Protein AF-A0AAU7V5N6-F1 (afdb_monomer_lite)

Foldseek 3Di:
DEDQDDPDDPPDGDDLQFFAKKWAADPVDTDIYGNPPPQPVVNQLVVQLSVQCNVVSHIDTDHNVDPDPDPSSVVSNVRSCCVVPPPVCVVVQPDFQPFDFDDDPPPPDDPGDTQQFPDGDPVLQVLLLCCVVVNDPLVRSCRNRVNDDSVVSVVSCVVVVRD

Structure (mmCIF, N/CA/C/O backbone):
data_AF-A0AAU7V5N6-F1
#
_entry.id   AF-A0AAU7V5N6-F1
#
loop_
_atom_site.group_PDB
_atom_site.id
_atom_site.type_symbol
_atom_site.label_atom_id
_atom_site.label_alt_id
_atom_site.label_comp_id
_atom_site.label_asym_id
_atom_site.label_entity_id
_atom_site.label_seq_id
_atom_site.pdbx_PDB_ins_code
_atom_site.Cartn_x
_atom_site.Cartn_y
_atom_site.Cartn_z
_atom_site.occupancy
_atom_site.B_iso_or_equiv
_atom_site.auth_seq_id
_atom_site.auth_comp_id
_atom_site.auth_asym_id
_atom_site.auth_atom_id
_atom_site.pdbx_PDB_model_num
ATOM 1 N N . MET A 1 1 ? 3.295 -9.750 3.164 1.00 56.62 1 MET A N 1
ATOM 2 C CA . MET A 1 1 ? 4.489 -9.865 4.034 1.00 56.62 1 MET A CA 1
ATOM 3 C C . MET A 1 1 ? 5.433 -8.736 3.651 1.00 56.62 1 MET A C 1
ATOM 5 O O . MET A 1 1 ? 5.672 -8.561 2.465 1.00 56.62 1 MET A O 1
ATOM 9 N N . VAL A 1 2 ? 5.910 -7.934 4.604 1.00 60.22 2 VAL A N 1
ATOM 10 C CA . VAL A 1 2 ? 6.840 -6.823 4.327 1.00 60.22 2 VAL A CA 1
ATOM 11 C C . VAL A 1 2 ? 8.211 -7.222 4.867 1.00 60.22 2 VAL A C 1
ATOM 13 O O . VAL A 1 2 ? 8.311 -7.634 6.020 1.00 60.22 2 VAL A O 1
ATOM 16 N N . SER A 1 3 ? 9.251 -7.188 4.034 1.00 64.62 3 SER A N 1
ATOM 17 C CA . SER A 1 3 ? 10.600 -7.603 4.431 1.00 64.62 3 SER A CA 1
ATOM 18 C C . SER A 1 3 ? 11.652 -6.932 3.552 1.00 64.62 3 SER A C 1
ATOM 20 O O . SER A 1 3 ? 11.399 -6.561 2.410 1.00 64.62 3 SER A O 1
ATOM 22 N N . ASP A 1 4 ? 12.856 -6.777 4.086 1.00 59.94 4 ASP A N 1
ATOM 23 C CA . ASP A 1 4 ? 14.020 -6.240 3.389 1.00 59.94 4 ASP A CA 1
ATOM 24 C C . ASP A 1 4 ? 14.992 -7.331 2.898 1.00 59.94 4 ASP A C 1
ATOM 26 O O . ASP A 1 4 ? 16.065 -7.003 2.377 1.00 59.94 4 ASP A O 1
ATOM 30 N N . ILE A 1 5 ? 14.630 -8.609 3.076 1.00 57.31 5 ILE A N 1
ATOM 31 C CA . ILE A 1 5 ? 15.463 -9.787 2.803 1.00 57.31 5 ILE A CA 1
ATOM 32 C C . ILE A 1 5 ? 14.734 -10.720 1.827 1.00 57.31 5 ILE A C 1
ATOM 34 O O . ILE A 1 5 ? 13.560 -11.035 2.009 1.00 57.31 5 ILE A O 1
ATOM 38 N N . TYR A 1 6 ? 15.449 -11.209 0.810 1.00 51.19 6 TYR A N 1
ATOM 39 C CA . TYR A 1 6 ? 14.966 -12.238 -0.115 1.00 51.19 6 TYR A CA 1
ATOM 40 C C . TYR A 1 6 ? 15.828 -13.509 -0.001 1.00 51.19 6 TYR A C 1
ATOM 42 O O . TYR A 1 6 ? 17.046 -13.460 -0.180 1.00 51.19 6 TYR A O 1
ATOM 50 N N . GLY A 1 7 ? 15.209 -14.659 0.286 1.00 58.75 7 GLY A N 1
ATOM 51 C CA . GLY A 1 7 ? 15.893 -15.959 0.373 1.00 58.75 7 GLY A CA 1
ATOM 52 C C . GLY A 1 7 ? 16.759 -16.165 1.630 1.00 58.75 7 GLY A C 1
ATOM 53 O O . GLY A 1 7 ? 16.550 -15.536 2.663 1.00 58.75 7 GLY A O 1
ATOM 54 N N . SER A 1 8 ? 17.737 -17.078 1.559 1.00 48.69 8 SER A N 1
ATOM 55 C CA . SER A 1 8 ? 18.582 -17.507 2.694 1.00 48.69 8 SER A CA 1
ATOM 56 C C . SER A 1 8 ? 19.810 -16.623 2.963 1.00 48.69 8 SER A C 1
ATOM 58 O O . SER A 1 8 ? 20.633 -16.957 3.816 1.00 48.69 8 SER A O 1
ATOM 60 N N . ASN A 1 9 ? 19.972 -15.510 2.240 1.00 51.38 9 ASN A N 1
ATOM 61 C CA . ASN A 1 9 ? 21.184 -14.694 2.291 1.00 51.38 9 ASN A CA 1
ATOM 62 C C . ASN A 1 9 ? 20.892 -13.299 2.865 1.00 51.38 9 ASN A C 1
ATOM 64 O O . ASN A 1 9 ? 20.747 -12.314 2.145 1.00 51.38 9 ASN A O 1
ATOM 68 N N . SER A 1 10 ? 20.840 -13.223 4.195 1.00 53.50 10 SER A N 1
ATOM 69 C CA . SER A 1 10 ? 20.492 -12.038 5.000 1.00 53.50 10 SER A CA 1
ATOM 70 C C . SER A 1 10 ? 21.456 -10.845 4.890 1.00 53.50 10 SER A C 1
ATOM 72 O O . SER A 1 10 ? 21.256 -9.835 5.559 1.00 53.50 10 SER A O 1
ATOM 74 N N . ARG A 1 11 ? 22.510 -10.938 4.067 1.00 53.06 11 ARG A N 1
ATOM 75 C CA . ARG A 1 11 ? 23.532 -9.885 3.911 1.00 53.06 11 ARG A CA 1
ATOM 76 C C . ARG A 1 11 ? 23.341 -8.997 2.685 1.00 53.06 11 ARG A C 1
ATOM 78 O O . ARG A 1 11 ? 24.014 -7.974 2.590 1.00 53.06 11 ARG A O 1
ATOM 85 N N . ARG A 1 12 ? 22.476 -9.371 1.737 1.00 56.78 12 ARG A N 1
ATOM 86 C CA . ARG A 1 12 ? 22.222 -8.562 0.539 1.00 56.78 12 ARG A CA 1
ATOM 87 C C . ARG A 1 12 ? 20.901 -7.826 0.710 1.00 56.78 12 ARG A C 1
ATOM 89 O O . ARG A 1 12 ? 19.839 -8.420 0.563 1.00 56.78 12 ARG A O 1
ATOM 96 N N . SER A 1 13 ? 20.983 -6.544 1.052 1.00 66.00 13 SER A N 1
ATOM 97 C CA . SER A 1 13 ? 19.805 -5.684 1.128 1.00 66.00 13 SER A CA 1
ATOM 98 C C . SER A 1 13 ? 19.165 -5.523 -0.251 1.00 66.00 13 SER A C 1
ATOM 100 O O . SER A 1 13 ? 19.860 -5.390 -1.261 1.00 66.00 13 SER A O 1
ATOM 102 N N . LEU A 1 14 ? 17.833 -5.509 -0.294 1.00 73.44 14 LEU A N 1
ATOM 103 C CA . LEU A 1 14 ? 17.092 -5.171 -1.506 1.00 73.44 14 LEU A CA 1
ATOM 104 C C . LEU A 1 14 ? 17.213 -3.668 -1.778 1.00 73.44 14 LEU A C 1
ATOM 106 O O . LEU A 1 14 ? 16.677 -2.849 -1.029 1.00 73.44 14 LEU A O 1
ATOM 110 N N . ASN A 1 15 ? 17.937 -3.308 -2.838 1.00 83.12 15 ASN A N 1
ATOM 111 C CA . ASN A 1 15 ? 18.098 -1.924 -3.271 1.00 83.12 15 ASN A CA 1
ATOM 112 C C . ASN A 1 15 ? 16.751 -1.383 -3.803 1.00 83.12 15 ASN A C 1
ATOM 114 O O . ASN A 1 15 ? 16.276 -1.886 -4.822 1.00 83.12 15 ASN A O 1
ATOM 118 N N . PRO A 1 16 ? 16.140 -0.352 -3.183 1.00 82.62 16 PRO A N 1
ATOM 119 C CA . PRO A 1 16 ? 14.871 0.221 -3.651 1.00 82.62 16 PRO A CA 1
ATOM 120 C C . PRO A 1 16 ? 14.923 0.790 -5.074 1.00 82.62 16 PRO A C 1
ATOM 122 O O . PRO A 1 16 ? 13.883 0.947 -5.709 1.00 82.62 16 PRO A O 1
ATOM 125 N N . ALA A 1 17 ? 16.122 1.109 -5.579 1.00 82.75 17 ALA A N 1
ATOM 126 C CA . ALA A 1 17 ? 16.328 1.551 -6.958 1.00 82.75 17 ALA A CA 1
ATOM 127 C C . ALA A 1 17 ? 16.241 0.403 -7.983 1.00 82.75 17 ALA A C 1
ATOM 129 O O . ALA A 1 17 ? 16.042 0.655 -9.166 1.00 82.75 17 ALA A O 1
ATOM 130 N N . GLU A 1 18 ? 16.373 -0.844 -7.535 1.00 81.12 18 GLU A N 1
ATOM 131 C CA . GLU A 1 18 ? 16.325 -2.041 -8.383 1.00 81.12 18 GLU A CA 1
ATOM 132 C C . GLU A 1 18 ? 15.019 -2.817 -8.192 1.00 81.12 18 GLU A C 1
ATOM 134 O O . GLU A 1 18 ? 14.527 -3.433 -9.132 1.00 81.12 18 GLU A O 1
ATOM 139 N N . PHE A 1 19 ? 14.444 -2.785 -6.988 1.00 86.56 19 PHE A N 1
ATOM 140 C CA . PHE A 1 19 ? 13.284 -3.592 -6.633 1.00 86.56 19 PHE A CA 1
ATOM 141 C C . PHE A 1 19 ? 12.388 -2.888 -5.613 1.00 86.56 19 PHE A C 1
ATOM 143 O O . PHE A 1 19 ? 12.860 -2.478 -4.545 1.00 86.56 19 PHE A O 1
ATOM 150 N N . LYS A 1 20 ? 11.083 -2.830 -5.899 1.00 87.75 20 LYS A N 1
ATOM 151 C CA . LYS A 1 20 ? 10.081 -2.277 -4.980 1.00 87.75 20 LYS A CA 1
ATOM 152 C C . LYS A 1 20 ? 9.125 -3.328 -4.432 1.00 87.75 20 LYS A C 1
ATOM 154 O O . LYS A 1 20 ? 8.933 -3.390 -3.216 1.00 87.75 20 LYS A O 1
ATOM 159 N N . SER A 1 21 ? 8.536 -4.152 -5.296 1.00 90.56 21 SER A N 1
ATOM 160 C CA . SER A 1 21 ? 7.575 -5.176 -4.874 1.00 90.56 21 SER A CA 1
ATOM 161 C C . SER A 1 21 ? 7.441 -6.332 -5.861 1.00 90.56 21 SER A C 1
ATOM 163 O O . SER A 1 21 ? 7.812 -6.233 -7.029 1.00 90.56 21 SER A O 1
ATOM 165 N N . ILE A 1 22 ? 6.874 -7.431 -5.361 1.00 92.06 22 ILE A N 1
ATOM 166 C CA . ILE A 1 22 ? 6.344 -8.546 -6.150 1.00 92.06 22 ILE A CA 1
ATOM 167 C C . ILE A 1 22 ? 4.920 -8.829 -5.681 1.00 92.06 22 ILE A C 1
ATOM 169 O O . ILE A 1 22 ? 4.666 -8.928 -4.479 1.00 92.06 22 ILE A O 1
ATOM 173 N N . ALA A 1 23 ? 4.023 -9.017 -6.640 1.00 93.44 23 ALA A N 1
ATOM 174 C CA . ALA A 1 23 ? 2.711 -9.609 -6.462 1.00 93.44 23 ALA A CA 1
ATOM 175 C C . ALA A 1 23 ? 2.679 -10.940 -7.218 1.00 93.44 23 ALA A C 1
ATOM 177 O O . ALA A 1 23 ? 2.960 -10.988 -8.412 1.00 93.44 23 ALA A O 1
ATOM 178 N N . LEU A 1 24 ? 2.360 -12.026 -6.527 1.00 93.19 24 LEU A N 1
ATOM 179 C CA . LEU A 1 24 ? 2.129 -13.335 -7.120 1.00 93.19 24 LEU A CA 1
ATOM 180 C C . LEU A 1 24 ? 0.658 -13.669 -6.943 1.00 93.19 24 LEU A C 1
ATOM 182 O O . LEU A 1 24 ? 0.184 -13.835 -5.816 1.00 93.19 24 LEU A O 1
ATOM 186 N N . PHE A 1 25 ? -0.054 -13.744 -8.060 1.00 94.50 25 PHE A N 1
ATOM 187 C CA . PHE A 1 25 ? -1.442 -14.150 -8.054 1.00 94.50 25 PHE A CA 1
ATOM 188 C C . PHE A 1 25 ? -1.554 -15.664 -7.888 1.00 94.50 25 PHE A C 1
ATOM 190 O O . PHE A 1 25 ? -0.940 -16.440 -8.620 1.00 94.50 25 PHE A O 1
ATOM 197 N N . ASP A 1 26 ? -2.386 -16.057 -6.934 1.00 93.81 26 ASP A N 1
ATOM 198 C CA . ASP A 1 26 ? -2.888 -17.407 -6.746 1.00 93.81 26 ASP A CA 1
ATOM 199 C C . ASP A 1 26 ? -4.352 -17.274 -6.290 1.00 93.81 26 ASP A C 1
ATOM 201 O O . ASP A 1 26 ? -4.646 -16.403 -5.463 1.00 93.81 26 ASP A O 1
ATOM 205 N N . PRO A 1 27 ? -5.289 -18.079 -6.822 1.00 90.62 27 PRO A N 1
ATOM 206 C CA . PRO A 1 27 ? -6.711 -17.944 -6.507 1.00 90.62 27 PRO A CA 1
ATOM 207 C C . PRO A 1 27 ? -7.054 -18.280 -5.048 1.00 90.62 27 PRO A C 1
ATOM 209 O O . PRO A 1 27 ? -8.146 -17.946 -4.592 1.00 90.62 27 PRO A O 1
ATOM 212 N N . VAL A 1 28 ? -6.159 -18.955 -4.324 1.00 92.88 28 VAL A N 1
ATOM 213 C CA . VAL A 1 28 ? -6.357 -19.402 -2.941 1.00 92.88 28 VAL A CA 1
ATOM 214 C C . VAL A 1 28 ? -5.449 -18.641 -1.974 1.00 92.88 28 VAL A C 1
ATOM 216 O O . VAL A 1 28 ? -5.886 -18.274 -0.885 1.00 92.88 28 VAL A O 1
ATOM 219 N N . ALA A 1 29 ? -4.194 -18.398 -2.35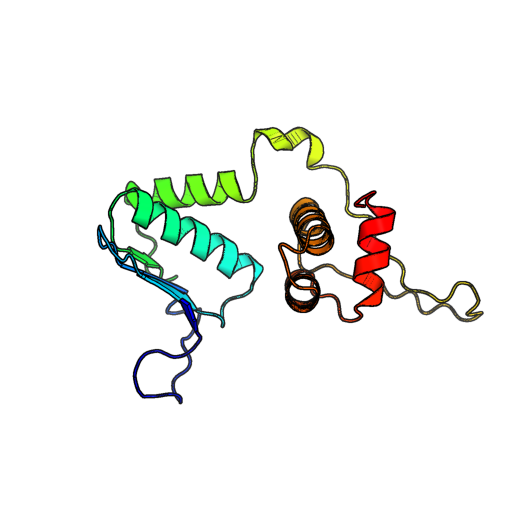0 1.00 92.31 29 ALA A N 1
ATOM 220 C CA . ALA A 1 29 ? -3.174 -17.822 -1.480 1.00 92.31 29 ALA A CA 1
ATOM 221 C C . ALA A 1 29 ? -2.270 -16.822 -2.228 1.00 92.31 29 ALA A C 1
ATOM 223 O O . ALA A 1 29 ? -1.085 -17.102 -2.434 1.00 92.31 29 ALA A O 1
ATOM 224 N N . PRO A 1 30 ? -2.791 -15.648 -2.634 1.00 91.94 30 PRO A N 1
ATOM 225 C CA . PRO A 1 30 ? -1.981 -14.637 -3.301 1.00 91.94 30 PRO A CA 1
ATOM 226 C C . PRO A 1 30 ? -0.899 -14.105 -2.355 1.00 91.94 30 PRO A C 1
ATOM 228 O O . PRO A 1 30 ? -1.133 -13.883 -1.163 1.00 91.94 30 PRO A O 1
ATOM 231 N N . VAL A 1 31 ? 0.299 -13.873 -2.891 1.00 92.69 31 VAL A N 1
ATOM 232 C CA . VAL A 1 31 ? 1.456 -13.427 -2.107 1.00 92.69 31 VAL A CA 1
ATOM 233 C C . VAL A 1 31 ? 1.907 -12.061 -2.587 1.00 92.69 31 VAL A C 1
ATOM 235 O O . VAL A 1 31 ? 2.204 -11.865 -3.760 1.00 92.69 31 VAL A O 1
ATOM 238 N N . LEU A 1 32 ? 2.023 -11.125 -1.649 1.00 92.12 32 LEU A N 1
ATOM 239 C CA . LEU A 1 32 ? 2.566 -9.798 -1.899 1.00 92.12 32 LEU A CA 1
ATOM 240 C C . LEU A 1 32 ? 3.785 -9.555 -1.009 1.00 92.12 32 LEU A C 1
ATOM 242 O O . LEU A 1 32 ? 3.726 -9.709 0.222 1.00 92.12 32 LEU A O 1
ATOM 246 N N . PHE A 1 33 ? 4.878 -9.165 -1.659 1.00 91.56 33 PHE A N 1
ATOM 247 C CA . PHE A 1 33 ? 6.137 -8.764 -1.051 1.00 91.56 33 PHE A CA 1
ATOM 248 C C . PHE A 1 33 ? 6.404 -7.287 -1.332 1.00 91.56 33 PHE A C 1
ATOM 250 O O . PHE A 1 33 ? 6.359 -6.853 -2.482 1.00 91.56 33 PHE A O 1
ATOM 257 N N . LEU A 1 34 ? 6.753 -6.539 -0.287 1.00 90.06 34 LEU A N 1
ATOM 258 C CA . LEU A 1 34 ? 7.159 -5.136 -0.366 1.00 90.06 34 LEU A CA 1
ATOM 259 C C . LEU A 1 34 ? 8.539 -4.949 0.235 1.00 90.06 34 LEU A C 1
ATOM 261 O O . LEU A 1 34 ? 8.810 -5.441 1.332 1.00 90.06 34 LEU A O 1
ATOM 265 N N . ASN A 1 35 ? 9.371 -4.188 -0.469 1.00 87.50 35 ASN A N 1
ATOM 266 C CA . ASN A 1 35 ? 10.672 -3.775 0.018 1.00 87.50 35 ASN A CA 1
ATOM 267 C C . ASN A 1 35 ? 10.519 -2.685 1.090 1.00 87.50 35 ASN A C 1
ATOM 269 O O . ASN A 1 35 ? 10.264 -1.521 0.771 1.00 87.50 35 ASN A O 1
ATOM 273 N N . SER A 1 36 ? 10.744 -3.038 2.357 1.00 84.06 36 SER A N 1
ATOM 274 C CA . SER A 1 36 ? 10.681 -2.084 3.478 1.00 84.06 36 SER A CA 1
ATOM 275 C C . SER A 1 36 ? 11.774 -1.013 3.460 1.00 84.06 36 SER A C 1
ATOM 277 O O . SER A 1 36 ? 11.723 -0.085 4.263 1.00 84.06 36 SER A O 1
ATOM 279 N N . ARG A 1 37 ? 12.771 -1.111 2.567 1.00 84.31 37 ARG A N 1
ATOM 280 C CA . ARG A 1 37 ? 13.808 -0.080 2.413 1.00 84.31 37 ARG A CA 1
ATOM 281 C C . ARG A 1 37 ? 13.394 1.095 1.529 1.00 84.31 37 ARG A C 1
ATOM 283 O O . ARG A 1 37 ? 14.117 2.092 1.520 1.00 84.31 37 ARG A O 1
ATOM 290 N N . ASP A 1 38 ? 12.295 1.007 0.774 1.00 81.12 38 ASP A N 1
ATOM 291 C CA . ASP A 1 38 ? 11.781 2.187 0.061 1.00 81.12 38 ASP A CA 1
ATOM 292 C C . ASP A 1 38 ? 11.206 3.200 1.066 1.00 81.12 38 ASP A C 1
ATOM 294 O O . ASP A 1 38 ? 10.958 2.881 2.227 1.00 81.12 38 ASP A O 1
ATOM 298 N N . ARG A 1 39 ? 11.005 4.452 0.661 1.00 77.50 39 ARG A N 1
ATOM 299 C CA . ARG A 1 39 ? 10.418 5.448 1.564 1.00 77.50 39 ARG A CA 1
ATOM 300 C C . ARG A 1 39 ? 8.970 5.069 1.914 1.00 77.50 39 ARG A C 1
ATOM 302 O O . ARG A 1 39 ? 8.259 4.610 1.021 1.00 77.50 39 ARG A O 1
ATOM 309 N N . PRO A 1 40 ? 8.492 5.312 3.146 1.00 73.75 40 PRO A N 1
ATOM 310 C CA . PRO A 1 40 ? 7.167 4.844 3.549 1.00 73.75 40 PRO A CA 1
ATOM 311 C C . PRO A 1 40 ? 6.008 5.412 2.715 1.00 73.75 40 PRO A C 1
ATOM 313 O O . PRO A 1 40 ? 5.081 4.689 2.366 1.00 73.75 40 PRO A O 1
ATOM 316 N N . ASP A 1 41 ? 6.100 6.677 2.297 1.00 72.25 41 ASP A N 1
ATOM 317 C CA . ASP A 1 41 ? 5.145 7.309 1.378 1.00 72.25 41 ASP A CA 1
ATOM 318 C C . ASP A 1 41 ? 5.079 6.598 0.013 1.00 72.25 41 ASP A C 1
ATOM 320 O O . ASP A 1 41 ? 4.008 6.454 -0.575 1.00 72.25 41 ASP A O 1
ATOM 324 N N . ARG A 1 42 ? 6.215 6.085 -0.470 1.00 79.50 42 ARG A N 1
ATOM 325 C CA . ARG A 1 42 ? 6.308 5.311 -1.718 1.00 79.50 42 ARG A CA 1
ATOM 326 C C . ARG A 1 42 ? 5.900 3.852 -1.548 1.00 79.50 42 ARG A C 1
ATOM 328 O O . ARG A 1 42 ? 5.367 3.263 -2.490 1.00 79.50 42 ARG A O 1
ATOM 335 N N . GLN A 1 43 ? 6.131 3.267 -0.373 1.00 86.25 43 GLN A N 1
ATOM 336 C CA . GLN A 1 43 ? 5.718 1.896 -0.070 1.00 86.25 43 GLN A CA 1
ATOM 337 C C . GLN A 1 43 ? 4.200 1.748 -0.143 1.00 86.25 43 GLN A C 1
ATOM 339 O O . GLN A 1 43 ? 3.721 0.762 -0.689 1.00 86.25 43 GLN A O 1
ATOM 344 N N . ILE A 1 44 ? 3.446 2.739 0.341 1.00 86.88 44 ILE A N 1
ATOM 345 C CA . ILE A 1 44 ? 1.980 2.694 0.312 1.00 86.88 44 ILE A CA 1
ATOM 346 C C . ILE A 1 44 ? 1.463 2.750 -1.129 1.00 86.88 44 ILE A C 1
ATOM 348 O O . ILE A 1 44 ? 0.620 1.938 -1.497 1.00 86.88 44 ILE A O 1
ATOM 352 N N . PHE A 1 45 ? 2.012 3.631 -1.973 1.00 88.94 45 PHE A N 1
ATOM 353 C CA . PHE A 1 45 ? 1.699 3.625 -3.407 1.00 88.94 45 PHE A CA 1
ATOM 354 C C . PHE A 1 45 ? 1.994 2.261 -4.039 1.00 88.94 45 PHE A C 1
ATOM 356 O O . PHE A 1 45 ? 1.131 1.664 -4.676 1.00 88.94 45 PHE A O 1
ATOM 363 N N . THR A 1 46 ? 3.194 1.734 -3.792 1.00 90.62 46 THR A N 1
ATOM 364 C CA . THR A 1 46 ? 3.640 0.439 -4.324 1.00 90.62 46 THR A CA 1
ATOM 365 C C . THR A 1 46 ? 2.742 -0.712 -3.855 1.00 90.62 46 THR A C 1
ATOM 367 O O . THR A 1 46 ? 2.464 -1.628 -4.626 1.00 90.62 46 THR A O 1
ATOM 370 N N . LEU A 1 47 ? 2.274 -0.677 -2.604 1.00 92.75 47 LEU A N 1
ATOM 371 C CA . LEU A 1 47 ? 1.354 -1.663 -2.041 1.00 92.75 47 LEU A CA 1
ATOM 372 C C . LEU A 1 47 ? 0.020 -1.654 -2.783 1.00 92.75 47 LEU A C 1
ATOM 374 O O . LEU A 1 47 ? -0.445 -2.712 -3.199 1.00 92.75 47 LEU A O 1
ATOM 378 N N . VAL A 1 48 ? -0.588 -0.476 -2.944 1.00 93.19 48 VAL A N 1
ATOM 379 C CA . VAL A 1 48 ? -1.892 -0.354 -3.607 1.00 93.19 48 VAL A CA 1
ATOM 380 C C . VAL A 1 48 ? -1.785 -0.746 -5.080 1.00 93.19 48 VAL A C 1
ATOM 382 O O . VAL A 1 48 ? -2.611 -1.518 -5.558 1.00 93.19 48 VAL A O 1
ATOM 385 N N . HIS A 1 49 ? -0.735 -0.297 -5.770 1.00 92.81 49 HIS A N 1
ATOM 386 C CA . HIS A 1 49 ? -0.455 -0.680 -7.154 1.00 92.81 49 HIS A CA 1
ATOM 387 C C . HIS A 1 49 ? -0.310 -2.209 -7.294 1.00 92.81 49 HIS A C 1
ATOM 389 O O . HIS A 1 49 ? -0.963 -2.839 -8.121 1.00 92.81 49 HIS A O 1
ATOM 395 N N . ALA A 1 50 ? 0.483 -2.850 -6.430 1.00 93.06 50 ALA A N 1
ATOM 396 C CA . ALA A 1 50 ? 0.652 -4.304 -6.450 1.00 93.06 50 ALA A CA 1
ATOM 397 C C . ALA A 1 50 ? -0.646 -5.064 -6.112 1.00 93.06 50 ALA A C 1
ATOM 399 O O . ALA A 1 50 ? -0.904 -6.127 -6.677 1.00 93.06 50 ALA A O 1
ATOM 400 N N . LEU A 1 51 ? -1.484 -4.527 -5.220 1.00 95.00 51 LEU A N 1
ATOM 401 C CA . LEU A 1 51 ? -2.794 -5.099 -4.908 1.00 95.00 51 LEU A CA 1
ATOM 402 C C . LEU A 1 51 ? -3.754 -5.013 -6.100 1.00 95.00 51 LEU A C 1
ATOM 404 O O . LEU A 1 51 ? -4.503 -5.958 -6.341 1.00 95.00 51 LEU A O 1
ATOM 408 N N . ALA A 1 52 ? -3.700 -3.923 -6.865 1.00 94.25 52 ALA A N 1
ATOM 409 C CA . ALA A 1 52 ? -4.487 -3.771 -8.079 1.00 94.25 52 ALA A CA 1
ATOM 410 C C . ALA A 1 52 ? -4.180 -4.915 -9.067 1.00 94.25 52 ALA A C 1
ATOM 412 O O . ALA A 1 52 ? -5.094 -5.617 -9.497 1.00 94.25 52 ALA A O 1
ATOM 413 N N . HIS A 1 53 ? -2.908 -5.222 -9.331 1.00 93.94 53 HIS A N 1
ATOM 414 C CA . HIS A 1 53 ? -2.562 -6.375 -10.175 1.00 93.94 53 HIS A CA 1
ATOM 415 C C . HIS A 1 53 ? -3.162 -7.700 -9.681 1.00 93.94 53 HIS A C 1
ATOM 417 O O . HIS A 1 53 ? -3.670 -8.484 -10.486 1.00 93.94 53 HIS A O 1
ATOM 423 N N . LEU A 1 54 ? -3.197 -7.931 -8.363 1.00 93.62 54 LEU A N 1
ATOM 424 C CA . LEU A 1 54 ? -3.844 -9.121 -7.801 1.00 93.62 54 LEU A CA 1
ATOM 425 C C . LEU A 1 54 ? -5.359 -9.141 -8.054 1.00 93.62 54 LEU A C 1
ATOM 427 O O . LEU A 1 54 ? -5.908 -10.213 -8.305 1.00 93.62 54 LEU A O 1
ATOM 431 N N . TRP A 1 55 ? -6.038 -7.989 -8.039 1.00 94.50 55 TRP A N 1
ATOM 432 C CA . TRP A 1 55 ? -7.461 -7.897 -8.398 1.00 94.50 55 TRP A CA 1
ATOM 433 C C . TRP A 1 55 ? -7.737 -8.230 -9.864 1.00 94.50 55 TRP A C 1
ATOM 435 O O . TRP A 1 55 ? -8.796 -8.776 -10.167 1.00 94.50 55 TRP A O 1
ATOM 445 N N . LEU A 1 56 ? -6.784 -7.969 -10.761 1.00 92.88 56 LEU A N 1
ATOM 446 C CA . LEU A 1 56 ? -6.859 -8.403 -12.160 1.00 92.88 56 LEU A CA 1
ATOM 447 C C . LEU A 1 56 ? -6.543 -9.893 -12.350 1.00 92.88 56 LEU A C 1
ATOM 449 O O . LEU A 1 56 ? -6.603 -10.395 -13.471 1.00 92.88 56 LEU A O 1
ATOM 453 N N . GLY A 1 57 ? -6.196 -10.611 -11.281 1.00 93.19 57 GLY A N 1
ATOM 454 C CA . GLY A 1 57 ? -5.761 -11.998 -11.374 1.00 93.19 57 GLY A CA 1
ATOM 455 C C . GLY A 1 57 ? -4.349 -12.151 -11.942 1.00 93.19 57 GLY A C 1
ATOM 456 O O . GLY A 1 57 ? -4.049 -13.161 -12.577 1.00 93.19 57 GLY A O 1
ATOM 457 N N . GLN A 1 58 ? -3.493 -11.138 -11.773 1.00 91.56 58 GLN A N 1
ATOM 458 C CA . GLN A 1 58 ? -2.179 -11.069 -12.407 1.00 91.56 58 GLN A CA 1
ATOM 459 C C . GLN A 1 58 ? -1.047 -11.004 -11.385 1.00 91.56 58 GLN A C 1
ATOM 461 O O . GLN A 1 58 ? -1.114 -10.314 -10.367 1.00 91.56 58 GLN A O 1
ATOM 466 N N . SER A 1 59 ? 0.030 -11.722 -11.694 1.00 92.12 59 SER A N 1
ATOM 467 C CA . SER A 1 59 ? 1.314 -11.543 -11.023 1.00 92.12 59 SER A CA 1
ATOM 468 C C . SER A 1 59 ? 2.044 -10.350 -11.634 1.00 92.12 59 SER A C 1
ATOM 470 O O . SER A 1 59 ? 2.026 -10.180 -12.851 1.00 92.12 59 SER A O 1
ATOM 472 N N . ALA A 1 60 ? 2.722 -9.562 -10.806 1.00 90.25 60 ALA A N 1
ATOM 473 C CA . ALA A 1 60 ? 3.453 -8.374 -11.225 1.00 90.25 60 ALA A CA 1
ATOM 474 C C . ALA A 1 60 ? 4.779 -8.230 -10.467 1.00 90.25 60 ALA A C 1
ATOM 476 O O . ALA A 1 60 ? 4.905 -8.610 -9.299 1.00 90.25 60 ALA A O 1
ATOM 477 N N . LEU A 1 61 ? 5.772 -7.651 -11.140 1.00 88.88 61 LEU A N 1
ATOM 478 C CA . LEU A 1 61 ? 7.066 -7.276 -10.576 1.00 88.88 61 LEU A CA 1
ATOM 479 C C . LEU A 1 61 ? 7.224 -5.766 -10.735 1.00 88.88 61 LEU A C 1
ATOM 481 O O . LEU A 1 61 ? 7.319 -5.277 -11.855 1.00 88.88 61 LEU A O 1
ATOM 485 N N . CYS A 1 62 ? 7.295 -5.039 -9.623 1.00 83.94 62 CYS A N 1
ATOM 486 C CA . CYS A 1 62 ? 7.449 -3.592 -9.649 1.00 83.94 62 CYS A CA 1
ATOM 487 C C . CYS A 1 62 ? 8.923 -3.229 -9.426 1.00 83.94 62 CYS A C 1
ATOM 489 O O . CYS A 1 62 ? 9.482 -3.426 -8.335 1.00 83.94 62 CYS A O 1
ATOM 491 N N . ALA A 1 63 ? 9.559 -2.697 -10.469 1.00 80.31 63 ALA A N 1
ATOM 492 C CA . ALA A 1 63 ? 10.949 -2.259 -10.458 1.00 80.31 63 ALA A CA 1
ATOM 493 C C . ALA A 1 63 ? 11.075 -0.880 -11.133 1.00 80.31 63 ALA A C 1
ATOM 495 O O . ALA A 1 63 ? 10.507 -0.687 -12.204 1.00 80.31 63 ALA A O 1
ATOM 496 N N . PRO A 1 64 ? 11.855 0.074 -10.582 1.00 69.81 64 PRO A N 1
ATOM 497 C CA . PRO A 1 64 ? 11.943 1.438 -11.128 1.00 69.81 64 PRO A CA 1
ATOM 498 C C . PRO A 1 64 ? 12.520 1.510 -12.547 1.00 69.81 64 PRO A C 1
ATOM 500 O O . PRO A 1 64 ? 12.303 2.484 -13.254 1.00 69.81 64 PRO A O 1
ATOM 503 N N . ALA A 1 65 ? 13.297 0.502 -12.948 1.00 59.03 65 ALA A N 1
ATOM 504 C CA . ALA A 1 65 ? 13.927 0.432 -14.264 1.00 59.03 65 ALA A CA 1
ATOM 505 C C . ALA A 1 65 ? 12.997 -0.120 -15.362 1.00 59.03 65 ALA A C 1
ATOM 507 O O . ALA A 1 65 ? 13.382 -0.134 -16.529 1.00 59.03 65 ALA A O 1
ATOM 508 N N . VAL A 1 66 ? 11.802 -0.592 -14.998 1.00 57.47 66 VAL A N 1
ATOM 509 C CA . VAL A 1 66 ? 10.839 -1.212 -15.909 1.00 57.47 66 VAL A CA 1
ATOM 510 C C . VAL A 1 66 ? 9.538 -0.424 -15.815 1.00 57.47 66 VAL A C 1
ATOM 512 O O . VAL A 1 66 ? 8.579 -0.859 -15.192 1.00 57.47 66 VAL A O 1
ATOM 515 N N . GLU A 1 67 ? 9.510 0.769 -16.407 1.00 54.78 67 GLU A N 1
ATOM 516 C CA . GLU A 1 67 ? 8.228 1.415 -16.695 1.00 54.78 67 GLU A CA 1
ATOM 517 C C . GLU A 1 67 ? 7.624 0.724 -17.917 1.00 54.78 67 GLU A C 1
ATOM 519 O O . GLU A 1 67 ? 7.953 1.038 -19.066 1.00 54.78 67 GLU A O 1
ATOM 524 N N . SER A 1 68 ? 6.780 -0.273 -17.669 1.00 57.47 68 SER A N 1
ATOM 525 C CA . SER A 1 68 ? 5.890 -0.791 -18.696 1.00 57.47 68 SER A CA 1
ATOM 526 C C . SER A 1 68 ? 4.729 0.198 -18.868 1.00 57.47 68 SER A C 1
ATOM 528 O O . SER A 1 68 ? 4.274 0.836 -17.923 1.00 57.47 68 SER A O 1
ATOM 530 N N . ARG A 1 69 ? 4.282 0.391 -20.111 1.00 63.94 69 ARG A N 1
ATOM 531 C CA . ARG A 1 69 ? 3.108 1.224 -20.440 1.00 63.94 69 ARG A CA 1
ATOM 532 C C . ARG A 1 69 ? 1.907 0.367 -20.821 1.00 63.94 69 ARG A C 1
ATOM 534 O O . ARG A 1 69 ? 1.045 0.807 -21.583 1.00 63.94 69 ARG A O 1
ATOM 541 N N . GLU A 1 70 ? 1.896 -0.876 -20.361 1.00 77.81 70 GLU A N 1
ATOM 542 C CA . GLU A 1 70 ? 0.820 -1.806 -20.655 1.00 77.81 70 GLU A CA 1
ATOM 543 C C . GLU A 1 70 ? -0.456 -1.422 -19.892 1.00 77.81 70 GLU A C 1
ATOM 545 O O . GLU A 1 70 ? -0.427 -0.721 -18.879 1.00 77.81 70 GLU A O 1
ATOM 550 N N . GLU A 1 71 ? -1.603 -1.858 -20.413 1.00 84.44 71 GLU A N 1
ATOM 551 C CA . GLU A 1 71 ? -2.919 -1.568 -19.830 1.00 84.44 71 GLU A CA 1
ATOM 552 C C . GLU A 1 71 ? -3.028 -1.921 -18.331 1.00 84.44 71 GLU A C 1
ATOM 554 O O . GLU A 1 71 ? -3.576 -1.098 -17.591 1.00 84.44 71 GLU A O 1
ATOM 559 N N . PRO A 1 72 ? -2.504 -3.069 -17.842 1.00 88.31 72 PRO A N 1
ATOM 560 C CA . PRO A 1 72 ? -2.589 -3.415 -16.424 1.00 88.31 72 PRO A CA 1
ATOM 561 C C . PRO A 1 72 ? -1.860 -2.437 -15.504 1.00 88.31 72 PRO A C 1
ATOM 563 O O . PRO A 1 72 ? -2.413 -2.054 -14.476 1.00 88.31 72 PRO A O 1
ATOM 566 N N . ASP A 1 73 ? -0.656 -2.006 -15.885 1.00 88.62 73 ASP A N 1
ATOM 567 C CA . ASP A 1 73 ? 0.162 -1.090 -15.082 1.00 88.62 73 ASP A CA 1
ATOM 568 C C . ASP A 1 73 ? -0.505 0.283 -14.998 1.00 88.62 73 ASP A C 1
ATOM 570 O O . ASP A 1 73 ? -0.590 0.877 -13.923 1.00 88.62 73 ASP A O 1
ATOM 574 N N . ARG A 1 74 ? -1.076 0.761 -16.113 1.00 89.56 74 ARG A N 1
ATOM 575 C CA . ARG A 1 74 ? -1.811 2.032 -16.127 1.00 89.56 74 ARG A CA 1
ATOM 576 C C . ARG A 1 74 ? -3.053 1.980 -15.246 1.00 89.56 74 ARG A C 1
ATOM 578 O O . ARG A 1 74 ? -3.327 2.926 -14.513 1.00 89.56 74 ARG A O 1
ATOM 585 N N . TRP A 1 75 ? -3.801 0.882 -15.300 1.00 92.00 75 TRP A N 1
ATOM 586 C CA . TRP A 1 75 ? -4.960 0.705 -14.433 1.00 92.00 75 TRP A CA 1
ATOM 587 C C . TRP A 1 75 ? -4.552 0.627 -12.953 1.00 92.00 75 TRP A C 1
ATOM 589 O O . TRP A 1 75 ? -5.193 1.250 -12.108 1.00 92.00 75 TRP A O 1
ATOM 599 N N . ALA A 1 76 ? -3.459 -0.070 -12.632 1.00 90.81 76 ALA A N 1
ATOM 600 C CA . ALA A 1 76 ? -2.918 -0.128 -11.277 1.00 90.81 76 ALA A CA 1
ATOM 601 C C . ALA A 1 76 ? -2.473 1.254 -10.762 1.00 90.81 76 ALA A C 1
ATOM 603 O O . ALA A 1 76 ? -2.747 1.595 -9.608 1.00 90.81 76 ALA A O 1
ATOM 604 N N . ASP A 1 77 ? -1.865 2.078 -11.620 1.00 89.31 77 ASP A N 1
ATOM 605 C CA . ASP A 1 77 ? -1.522 3.470 -11.314 1.00 89.31 77 ASP A CA 1
ATOM 606 C C . ASP A 1 77 ? -2.759 4.339 -11.065 1.00 89.31 77 ASP A C 1
ATOM 608 O O . ASP A 1 77 ? -2.786 5.110 -10.104 1.00 89.31 77 ASP A O 1
ATOM 612 N N . GLU A 1 78 ? -3.804 4.202 -11.886 1.00 90.00 78 GLU A N 1
ATOM 613 C CA . GLU A 1 78 ? -5.072 4.918 -11.705 1.00 90.00 78 GLU A CA 1
ATOM 614 C C . GLU A 1 78 ? -5.751 4.543 -10.381 1.00 90.00 78 GLU A C 1
ATOM 616 O O . GLU A 1 78 ? -6.200 5.424 -9.644 1.00 90.00 78 GLU A O 1
ATOM 621 N N . VAL A 1 79 ? -5.770 3.251 -10.038 1.00 90.94 79 VAL A N 1
ATOM 622 C CA . VAL A 1 79 ? -6.283 2.754 -8.754 1.00 90.94 79 VAL A CA 1
ATOM 623 C C . VAL A 1 79 ? -5.469 3.316 -7.589 1.00 90.94 79 VAL A C 1
ATOM 625 O O . VAL A 1 79 ? -6.046 3.835 -6.633 1.00 90.94 79 VAL A O 1
ATOM 628 N N . ALA A 1 80 ? -4.137 3.254 -7.655 1.00 89.88 80 ALA A N 1
ATOM 629 C CA . ALA A 1 80 ? -3.273 3.780 -6.602 1.00 89.88 80 ALA A CA 1
ATOM 630 C C . ALA A 1 80 ? -3.450 5.294 -6.417 1.00 89.88 80 ALA A C 1
ATOM 632 O O . ALA A 1 80 ? -3.533 5.774 -5.284 1.00 89.88 80 ALA A O 1
ATOM 633 N N . ALA A 1 81 ? -3.566 6.039 -7.517 1.00 86.44 81 ALA A N 1
ATOM 634 C CA . ALA A 1 81 ? -3.824 7.470 -7.490 1.00 86.44 81 ALA A CA 1
ATOM 635 C C . ALA A 1 81 ? -5.185 7.795 -6.857 1.00 86.44 81 ALA A C 1
ATOM 637 O O . ALA A 1 81 ? -5.244 8.664 -5.990 1.00 86.44 81 ALA A O 1
ATOM 638 N N . GLU A 1 82 ? -6.257 7.092 -7.231 1.00 86.94 8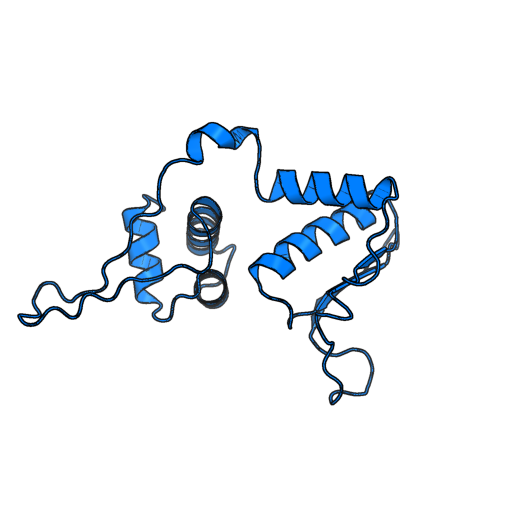2 GLU A N 1
ATOM 639 C CA . GLU A 1 82 ? -7.594 7.339 -6.677 1.00 86.94 82 GLU A CA 1
ATOM 640 C C . GLU A 1 82 ? -7.680 6.961 -5.192 1.00 86.94 82 GLU A C 1
ATOM 642 O O . GLU A 1 82 ? -8.277 7.688 -4.407 1.00 86.94 82 GLU A O 1
ATOM 647 N N . VAL A 1 83 ? -7.042 5.866 -4.769 1.00 85.69 83 VAL A N 1
ATOM 648 C CA . VAL A 1 83 ? -7.021 5.455 -3.355 1.00 85.69 83 VAL A CA 1
ATOM 649 C C . VAL A 1 83 ? -6.257 6.463 -2.492 1.00 85.69 83 VAL A C 1
ATOM 651 O O . VAL A 1 83 ? -6.693 6.790 -1.388 1.00 85.69 83 VAL A O 1
ATOM 654 N N . LEU A 1 84 ? -5.116 6.966 -2.974 1.00 81.81 84 LEU A N 1
ATOM 655 C CA . LEU A 1 84 ? -4.260 7.872 -2.200 1.00 81.81 84 LEU A CA 1
ATOM 656 C C . LEU A 1 84 ? -4.670 9.340 -2.301 1.00 81.81 84 L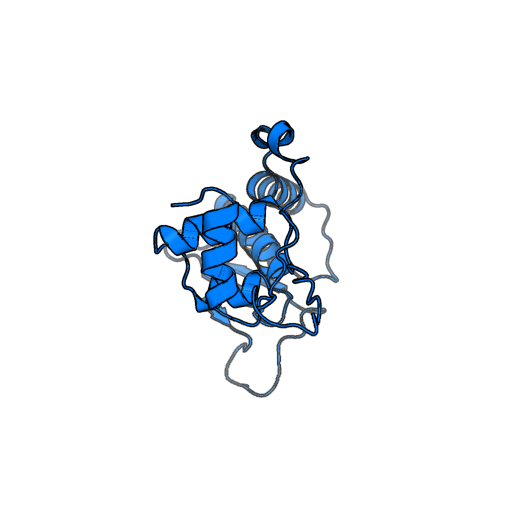EU A C 1
ATOM 658 O O . LEU A 1 84 ? -4.410 10.122 -1.383 1.00 81.81 84 LEU A O 1
ATOM 662 N N . ALA A 1 85 ? -5.312 9.721 -3.399 1.00 77.38 85 ALA A N 1
ATOM 663 C CA . ALA A 1 85 ? -5.813 11.062 -3.642 1.00 77.38 85 ALA A CA 1
ATOM 664 C C . ALA A 1 85 ? -7.214 11.015 -4.283 1.00 77.38 85 ALA A C 1
ATOM 666 O O . ALA A 1 85 ? -7.355 11.360 -5.459 1.00 77.38 85 ALA A O 1
ATOM 667 N N . PRO A 1 86 ? -8.260 10.658 -3.509 1.00 79.62 86 PRO A N 1
ATOM 668 C CA . PRO A 1 86 ? -9.611 10.534 -4.040 1.00 79.62 86 PRO A CA 1
ATOM 669 C C . PRO A 1 86 ? -10.115 11.845 -4.635 1.00 79.62 86 PRO A C 1
ATOM 671 O O . PRO A 1 86 ? -10.051 12.902 -3.991 1.00 79.62 86 PRO A O 1
ATOM 674 N N . ARG A 1 87 ? -10.688 11.784 -5.840 1.00 73.81 87 ARG A N 1
ATOM 675 C CA . ARG A 1 87 ? -11.227 12.971 -6.530 1.00 73.81 87 ARG A CA 1
ATOM 676 C C . ARG A 1 87 ? -12.398 13.588 -5.776 1.00 73.81 87 ARG A C 1
ATOM 678 O O . ARG A 1 87 ? -12.524 14.807 -5.731 1.00 73.81 87 ARG A O 1
ATOM 685 N N . ALA A 1 88 ? -13.214 12.756 -5.128 1.00 68.94 88 ALA A N 1
ATOM 686 C CA . ALA A 1 88 ? -14.345 13.197 -4.310 1.00 68.94 88 ALA A CA 1
ATOM 687 C C . ALA A 1 88 ? -13.924 14.068 -3.112 1.00 68.94 88 ALA A C 1
ATOM 689 O O . ALA A 1 88 ? -14.737 14.801 -2.561 1.00 68.94 88 ALA A O 1
ATOM 690 N N . SER A 1 89 ? -12.653 14.010 -2.711 1.00 58.94 89 SER A N 1
ATOM 691 C CA . SER A 1 89 ? -12.117 14.805 -1.609 1.00 58.94 89 SER A CA 1
ATOM 692 C C . SER A 1 89 ? -11.466 16.110 -2.070 1.00 58.94 89 SER A C 1
ATOM 694 O O . SER A 1 89 ? -10.907 16.814 -1.227 1.00 58.94 89 SER A O 1
ATOM 696 N N . ALA A 1 90 ? -11.503 16.441 -3.370 1.00 58.75 90 ALA A N 1
ATOM 697 C CA . ALA A 1 90 ? -10.774 17.569 -3.956 1.00 58.75 90 ALA A CA 1
ATOM 698 C C . ALA A 1 90 ? -11.101 18.940 -3.343 1.00 58.75 90 ALA A C 1
ATOM 700 O O . ALA A 1 90 ? -10.246 19.819 -3.321 1.00 58.75 90 ALA A O 1
ATOM 701 N N . GLU A 1 91 ? -12.282 19.103 -2.750 1.00 53.78 91 GLU A N 1
ATOM 702 C CA . GLU A 1 91 ? -12.679 20.341 -2.067 1.00 53.78 91 GLU A CA 1
ATOM 703 C C . GLU A 1 91 ? -12.041 20.487 -0.665 1.00 53.78 91 GLU A C 1
ATOM 705 O O . GLU A 1 91 ? -11.800 21.596 -0.199 1.00 53.78 91 GLU A O 1
ATOM 710 N N . GLU A 1 92 ? -11.653 19.383 -0.014 1.00 52.19 92 GLU A N 1
ATOM 711 C CA . GLU A 1 92 ? -10.945 19.369 1.285 1.00 52.19 92 GLU A CA 1
ATOM 712 C C . GLU A 1 92 ? -9.416 19.596 1.116 1.00 52.19 92 GLU A C 1
ATOM 714 O O . GLU A 1 92 ? -8.678 19.699 2.097 1.00 52.19 92 GLU A O 1
ATOM 719 N N . GLN A 1 93 ? -8.909 19.641 -0.128 1.00 48.75 93 GLN A N 1
ATOM 720 C CA . GLN A 1 93 ? -7.476 19.595 -0.490 1.00 48.75 93 GLN A CA 1
ATOM 721 C C . GLN A 1 93 ? -6.670 20.827 -0.067 1.00 48.75 93 GLN A C 1
ATOM 723 O O . GLN A 1 93 ? -5.449 20.740 0.039 1.00 48.75 93 GLN A O 1
ATOM 728 N N . ASP A 1 94 ? -7.352 21.944 0.180 1.00 50.78 94 ASP A N 1
ATOM 729 C CA . ASP A 1 94 ? -6.732 23.261 0.339 1.00 50.78 94 ASP A CA 1
ATOM 730 C C . ASP A 1 94 ? -6.660 23.731 1.802 1.00 50.78 94 ASP A C 1
ATOM 732 O O . ASP A 1 94 ? -6.240 24.850 2.090 1.00 50.78 94 ASP A O 1
ATOM 736 N N . ARG A 1 95 ? -7.046 22.881 2.771 1.00 51.41 95 ARG A N 1
ATOM 737 C CA . ARG A 1 95 ? -6.820 23.182 4.193 1.00 51.41 95 ARG A CA 1
ATOM 738 C C . ARG A 1 95 ? -5.392 22.789 4.580 1.00 51.41 95 ARG A C 1
ATOM 740 O O . ARG A 1 95 ? -5.113 21.592 4.700 1.00 51.41 95 ARG A O 1
ATOM 747 N N . PRO A 1 96 ? -4.485 23.752 4.828 1.00 55.28 96 PRO A N 1
ATOM 748 C CA . PRO A 1 96 ? -3.147 23.430 5.303 1.00 55.28 96 PRO A CA 1
ATOM 749 C C . PRO A 1 96 ? -3.239 22.667 6.631 1.00 55.28 96 PRO A C 1
ATOM 751 O O . PRO A 1 96 ? -4.032 23.031 7.506 1.00 55.28 96 PRO A O 1
ATOM 754 N N . VAL A 1 97 ? -2.418 21.622 6.808 1.00 56.31 97 VAL A N 1
ATOM 755 C CA . VAL A 1 97 ? -2.203 21.068 8.155 1.00 56.31 97 VAL A CA 1
ATOM 756 C C . VAL A 1 97 ? -1.600 22.198 8.978 1.00 56.31 97 VAL A C 1
ATOM 758 O O . VAL A 1 97 ? -0.592 22.767 8.547 1.00 56.31 97 VAL A O 1
ATOM 761 N N . PRO A 1 98 ? -2.197 22.570 10.121 1.00 53.69 98 PRO A N 1
ATOM 762 C CA . PRO A 1 98 ? -1.637 23.617 10.951 1.00 53.69 98 PRO A CA 1
ATOM 763 C C . PRO A 1 98 ? -0.203 23.235 11.314 1.00 53.69 98 PRO A C 1
ATOM 765 O O . PRO A 1 98 ? 0.045 22.132 11.803 1.00 53.69 98 PRO A O 1
ATOM 768 N N . GLN A 1 99 ? 0.743 24.146 11.074 1.00 55.97 99 GLN A N 1
ATOM 769 C CA . GLN A 1 99 ? 2.101 23.980 11.576 1.00 55.97 99 GLN A CA 1
ATOM 770 C C . GLN A 1 99 ? 2.012 23.850 13.099 1.00 55.97 99 GLN A C 1
ATOM 772 O O . GLN A 1 99 ? 1.520 24.750 13.788 1.00 55.97 99 GLN A O 1
ATOM 777 N N . VAL A 1 100 ? 2.418 22.700 13.635 1.00 53.53 100 VAL A N 1
ATOM 778 C CA . VAL A 1 100 ? 2.370 22.476 15.078 1.00 53.53 100 VAL A CA 1
ATOM 779 C C . VAL A 1 100 ? 3.644 23.022 15.695 1.00 53.53 100 VAL A C 1
ATOM 781 O O . VAL A 1 100 ? 4.743 22.535 15.445 1.00 53.53 100 VAL A O 1
ATOM 784 N N . PHE A 1 101 ? 3.462 24.066 16.498 1.00 54.62 101 PHE A N 1
ATOM 785 C CA . PHE A 1 101 ? 4.486 24.623 17.364 1.00 54.62 101 PHE A CA 1
ATOM 786 C C . PHE A 1 101 ? 4.640 23.718 18.586 1.00 54.62 101 PHE A C 1
ATOM 788 O O . PHE A 1 101 ? 3.725 23.627 19.403 1.00 54.62 101 PHE A O 1
ATOM 795 N N . LEU A 1 102 ? 5.796 23.070 18.720 1.00 47.62 102 LEU A N 1
ATOM 796 C CA . LEU A 1 102 ? 6.227 22.494 19.992 1.00 47.62 102 LEU A CA 1
ATOM 797 C C . LEU A 1 102 ? 7.067 23.536 20.715 1.00 47.62 102 LEU A C 1
ATOM 799 O O . LEU A 1 102 ? 8.230 23.754 20.380 1.00 47.62 102 LEU A O 1
ATOM 803 N N . GLY A 1 103 ? 6.453 24.200 21.685 1.00 48.56 103 GLY A N 1
ATOM 804 C CA . GLY A 1 103 ? 7.128 25.065 22.639 1.00 48.56 103 GLY A CA 1
ATOM 805 C C . GLY A 1 103 ? 6.428 24.953 23.985 1.00 48.56 103 GLY A C 1
ATOM 806 O O . GLY A 1 103 ? 5.204 24.850 24.036 1.00 48.56 103 GLY A O 1
ATOM 807 N N . ASP A 1 104 ? 7.206 24.941 25.064 1.00 48.31 104 ASP A N 1
ATOM 808 C CA . ASP A 1 104 ? 6.676 25.097 26.416 1.00 48.31 104 ASP A CA 1
ATOM 809 C C . ASP A 1 104 ? 6.039 26.498 26.524 1.00 48.31 104 ASP A C 1
ATOM 811 O O . ASP A 1 104 ? 6.740 27.487 26.278 1.00 48.31 104 ASP A O 1
ATOM 815 N N . PRO A 1 105 ? 4.738 26.620 26.859 1.00 49.88 105 PRO A N 1
ATOM 816 C CA . PRO A 1 105 ? 4.077 27.917 26.997 1.00 49.88 105 PRO A CA 1
ATOM 817 C C . PRO A 1 105 ? 4.703 28.812 28.084 1.00 49.88 105 PRO A C 1
ATOM 819 O O . PRO A 1 105 ? 4.435 30.010 28.083 1.00 49.88 105 PRO A O 1
ATOM 822 N N . ASN A 1 106 ? 5.548 28.263 28.968 1.00 51.66 106 ASN A N 1
ATOM 823 C CA . ASN A 1 106 ? 6.280 28.987 30.013 1.00 51.66 106 ASN A CA 1
ATOM 824 C C . ASN A 1 106 ? 7.782 29.187 29.729 1.00 51.66 106 ASN A C 1
ATOM 826 O O . ASN A 1 106 ? 8.490 29.745 30.569 1.00 51.66 106 ASN A O 1
ATOM 830 N N . ALA A 1 107 ? 8.312 28.758 28.580 1.00 52.66 107 ALA A N 1
ATOM 831 C CA . ALA A 1 107 ? 9.730 28.953 28.284 1.00 52.66 107 ALA A CA 1
ATOM 832 C C . ALA A 1 107 ? 10.012 30.395 27.827 1.00 52.66 107 ALA A C 1
ATOM 834 O O . ALA A 1 107 ? 9.823 30.745 26.664 1.00 52.66 107 ALA A O 1
ATOM 835 N N . GLU A 1 108 ? 10.570 31.215 28.724 1.00 44.75 108 GLU A N 1
ATOM 836 C CA . GLU A 1 108 ? 10.985 32.612 28.475 1.00 44.75 108 GLU A CA 1
ATOM 837 C C . GLU A 1 108 ? 12.074 32.784 27.387 1.00 44.75 108 GLU A C 1
ATOM 839 O O . GLU A 1 108 ? 12.478 33.900 27.065 1.00 44.75 108 GLU A O 1
ATOM 844 N N . ARG A 1 109 ? 12.561 31.694 26.778 1.00 42.12 109 ARG A N 1
ATOM 845 C CA . ARG A 1 109 ? 13.471 31.711 25.620 1.00 42.12 109 ARG A CA 1
ATOM 846 C C . ARG A 1 109 ? 12.993 30.685 24.593 1.00 42.12 109 ARG A C 1
ATOM 848 O O . ARG A 1 109 ? 13.413 29.530 24.604 1.00 42.12 109 ARG A O 1
ATOM 855 N N . GLY A 1 110 ? 12.063 31.107 23.742 1.00 42.88 110 GLY A N 1
ATOM 856 C CA . GLY A 1 110 ? 11.399 30.252 22.761 1.00 42.88 110 GLY A CA 1
ATOM 857 C C . GLY A 1 110 ? 12.340 29.762 21.660 1.00 42.88 110 GLY A C 1
ATOM 858 O O . GLY A 1 110 ? 12.656 30.492 20.725 1.00 42.88 110 GLY A O 1
ATOM 859 N N . PHE A 1 111 ? 12.741 28.493 21.724 1.00 36.19 111 PHE A N 1
ATOM 860 C CA . PHE A 1 111 ? 13.173 27.762 20.535 1.00 36.19 111 PHE A CA 1
ATOM 861 C C . PHE A 1 111 ? 11.917 27.312 19.786 1.00 36.19 111 PHE A C 1
ATOM 863 O O . PHE A 1 111 ? 11.301 26.308 20.131 1.00 36.19 111 PHE A O 1
ATOM 870 N N . HIS A 1 112 ? 11.510 28.074 18.772 1.00 42.34 112 HIS A N 1
ATOM 871 C CA . HIS A 1 112 ? 10.419 27.682 17.883 1.00 42.34 112 HIS A CA 1
ATOM 872 C C . HIS A 1 112 ? 10.857 26.466 17.060 1.00 42.34 112 HIS A C 1
ATOM 874 O O . HIS A 1 112 ? 11.626 26.596 16.107 1.00 42.34 112 HIS A O 1
ATOM 880 N N . ARG A 1 113 ? 10.403 25.264 17.427 1.00 48.25 113 ARG A N 1
ATOM 881 C CA . ARG A 1 113 ? 10.640 24.068 16.615 1.00 48.25 113 ARG A CA 1
ATOM 882 C C . ARG A 1 113 ? 9.438 23.842 15.705 1.00 48.25 113 ARG A C 1
ATOM 884 O O . ARG A 1 113 ? 8.382 23.413 16.163 1.00 48.25 113 ARG A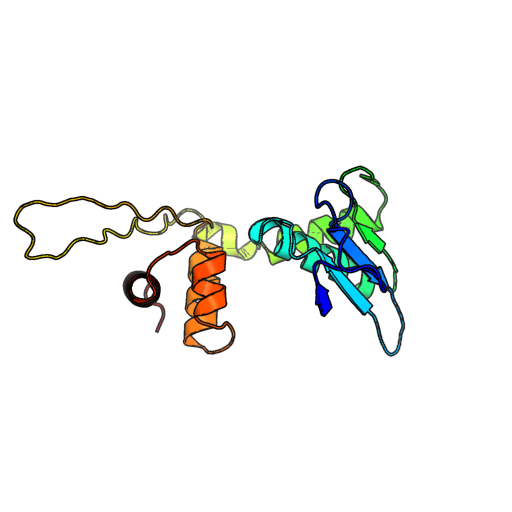 O 1
ATOM 891 N N . HIS A 1 114 ? 9.604 24.147 14.420 1.00 53.78 114 HIS A N 1
ATOM 892 C CA . HIS A 1 114 ? 8.652 23.733 13.393 1.00 53.78 114 HIS A CA 1
ATOM 893 C C . HIS A 1 114 ? 8.716 22.209 13.252 1.00 53.78 114 HIS A C 1
ATOM 895 O O . HIS A 1 114 ? 9.797 21.641 13.074 1.00 53.78 114 HIS A O 1
ATOM 901 N N . VAL A 1 115 ? 7.568 21.542 13.360 1.00 58.31 115 VAL A N 1
ATOM 902 C CA . VAL A 1 115 ? 7.446 20.123 13.014 1.00 58.31 115 VAL A CA 1
ATOM 903 C C . VAL A 1 115 ? 7.152 20.035 11.523 1.00 58.31 115 VAL A C 1
ATOM 905 O O . VAL A 1 115 ? 6.035 20.312 11.090 1.00 58.31 115 VAL A O 1
ATOM 908 N N . GLU A 1 116 ? 8.156 19.661 10.734 1.00 62.00 116 GLU A N 1
ATOM 909 C CA . GLU A 1 116 ? 7.946 19.259 9.343 1.00 62.00 11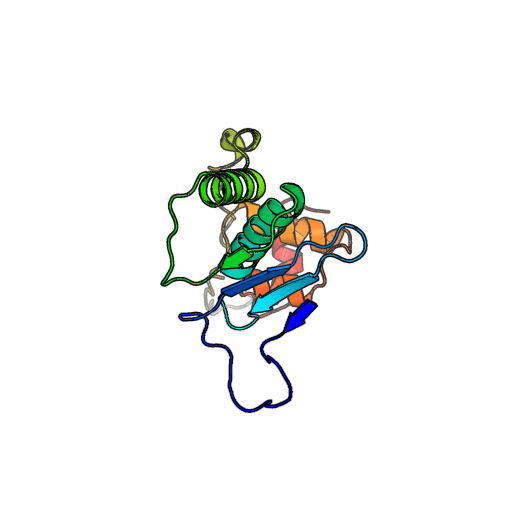6 GLU A CA 1
ATOM 910 C C . GLU A 1 116 ? 7.410 17.829 9.319 1.00 62.00 116 GLU A C 1
ATOM 912 O O . GLU A 1 116 ? 8.110 16.877 9.672 1.00 62.00 116 GLU A O 1
ATOM 917 N N . LEU A 1 117 ? 6.149 17.682 8.922 1.00 65.44 117 LEU A N 1
ATOM 918 C CA . LEU A 1 117 ? 5.544 16.376 8.706 1.00 65.44 117 LEU A CA 1
ATOM 919 C C . LEU A 1 117 ? 6.045 15.804 7.380 1.00 65.44 117 LEU A C 1
ATOM 921 O O . LEU A 1 117 ? 6.080 16.495 6.364 1.00 65.44 117 LEU A O 1
ATOM 925 N N . ARG A 1 118 ? 6.387 14.513 7.371 1.00 62.19 118 ARG A N 1
ATOM 926 C CA . ARG A 1 118 ? 6.808 13.794 6.153 1.00 62.19 118 ARG A CA 1
ATOM 927 C C . ARG A 1 118 ? 5.667 13.494 5.187 1.00 62.19 118 ARG A C 1
ATOM 929 O O . ARG A 1 118 ? 5.895 12.876 4.150 1.00 62.19 118 ARG A O 1
ATOM 936 N N . ALA A 1 119 ? 4.460 13.932 5.515 1.00 65.25 119 ALA A N 1
ATOM 937 C CA . ALA A 1 119 ? 3.278 13.652 4.741 1.00 65.25 119 ALA A CA 1
ATOM 938 C C . ALA A 1 119 ? 2.336 14.849 4.676 1.00 65.25 119 ALA A C 1
ATOM 940 O O . ALA A 1 119 ? 2.312 15.699 5.565 1.00 65.25 119 ALA A O 1
ATOM 941 N N . GLY A 1 120 ? 1.552 14.902 3.603 1.00 68.75 120 GLY A N 1
ATOM 942 C CA . GLY A 1 120 ? 0.583 15.969 3.404 1.00 68.75 120 GLY A CA 1
ATOM 943 C C . GLY A 1 120 ? -0.643 15.843 4.311 1.00 68.75 120 GLY A C 1
ATOM 944 O O . GLY A 1 120 ? -1.034 14.741 4.698 1.00 68.75 120 GLY A O 1
ATOM 945 N N . GLY A 1 121 ? -1.301 16.985 4.540 1.00 71.62 121 GLY A N 1
ATOM 946 C CA . GLY A 1 121 ? -2.745 17.143 4.784 1.00 71.62 121 GLY A CA 1
ATOM 947 C C . GLY A 1 121 ? -3.507 15.927 5.286 1.00 71.62 121 GLY A C 1
ATOM 948 O O . GLY A 1 121 ? -3.733 15.678 6.472 1.00 71.62 121 GLY A O 1
ATOM 949 N N . ARG A 1 122 ? -3.969 15.204 4.276 1.00 69.50 122 ARG A N 1
ATOM 950 C CA . ARG A 1 122 ? -4.910 14.101 4.369 1.00 69.50 122 ARG A CA 1
ATOM 951 C C . ARG A 1 122 ? -4.286 12.851 4.928 1.00 69.50 122 ARG A C 1
ATOM 953 O O . ARG A 1 122 ? -4.921 12.186 5.727 1.00 69.50 122 ARG A O 1
ATOM 960 N N . PHE A 1 123 ? -3.052 12.559 4.538 1.00 73.19 123 PHE A N 1
ATOM 961 C CA . PHE A 1 123 ? -2.340 11.412 5.069 1.00 73.19 123 PHE A CA 1
ATOM 962 C C . PHE A 1 123 ? -2.079 11.600 6.562 1.00 73.19 123 PHE A C 1
ATOM 964 O O . PHE A 1 123 ? -2.280 10.675 7.338 1.00 73.19 123 PHE A O 1
ATOM 971 N N . THR A 1 124 ? -1.762 12.829 6.985 1.00 78.62 124 THR A N 1
ATOM 972 C CA . THR A 1 124 ? -1.710 13.180 8.407 1.00 78.62 124 THR A CA 1
ATOM 973 C C . THR A 1 124 ? -3.029 12.935 9.119 1.00 78.62 124 THR A C 1
ATOM 975 O O . THR A 1 124 ? -3.049 12.218 10.113 1.00 78.62 124 THR A O 1
ATOM 978 N N . ARG A 1 125 ? -4.142 13.467 8.606 1.00 77.69 125 ARG A N 1
ATOM 979 C CA . ARG A 1 125 ? -5.464 13.231 9.207 1.00 77.69 125 ARG A CA 1
ATOM 980 C C . ARG A 1 125 ? -5.854 11.752 9.226 1.00 77.69 125 ARG A C 1
ATOM 982 O O . ARG A 1 125 ? -6.323 11.276 10.250 1.00 77.69 125 ARG A O 1
ATOM 989 N N . ALA A 1 126 ? -5.640 11.034 8.128 1.00 78.81 126 ALA A N 1
ATOM 990 C CA . ALA A 1 126 ? -5.972 9.620 7.998 1.00 78.81 126 ALA A CA 1
ATOM 991 C C . ALA A 1 126 ? -5.165 8.763 8.979 1.00 78.81 126 ALA A C 1
ATOM 993 O O . ALA A 1 126 ? -5.739 7.915 9.654 1.00 78.81 126 ALA A O 1
ATOM 994 N N . LEU A 1 127 ? -3.861 9.024 9.120 1.00 81.62 127 LEU A N 1
ATOM 995 C CA . LEU A 1 127 ? -3.026 8.327 10.095 1.00 81.62 127 LEU A CA 1
ATOM 996 C C . LEU A 1 127 ? -3.422 8.636 11.533 1.00 81.62 127 LEU A C 1
ATOM 998 O O . LEU A 1 127 ? -3.476 7.722 12.346 1.00 81.62 127 LEU A O 1
ATOM 1002 N N . LEU A 1 128 ? -3.721 9.896 11.851 1.00 84.62 128 LEU A N 1
ATOM 1003 C CA . LEU A 1 128 ? -4.149 10.273 13.198 1.00 84.62 128 LEU A CA 1
ATOM 1004 C C . LEU A 1 128 ? -5.513 9.668 13.549 1.00 84.62 128 LEU A C 1
ATOM 1006 O O . LEU A 1 128 ? -5.678 9.167 14.656 1.00 84.62 128 LEU A O 1
ATOM 1010 N N . ALA A 1 129 ? -6.460 9.656 12.607 1.00 83.44 129 ALA A N 1
ATOM 1011 C CA . ALA A 1 129 ? -7.765 9.021 12.787 1.00 83.44 129 ALA A CA 1
ATOM 1012 C C . ALA A 1 129 ? -7.642 7.498 12.922 1.00 83.44 129 ALA A C 1
ATOM 1014 O O . ALA A 1 129 ? -8.223 6.911 13.831 1.00 83.44 129 ALA A O 1
ATOM 1015 N N . GLY A 1 130 ? -6.837 6.861 12.067 1.00 81.31 130 GLY A N 1
ATOM 1016 C CA . GLY A 1 130 ? -6.558 5.429 12.147 1.00 81.31 130 GLY A CA 1
ATOM 1017 C C . GLY A 1 130 ? -5.863 5.043 13.452 1.00 81.31 130 GLY A C 1
ATOM 1018 O O . GLY A 1 130 ? -6.212 4.031 14.053 1.00 81.31 130 GLY A O 1
ATOM 1019 N N . TRP A 1 131 ? -4.934 5.869 13.935 1.00 88.69 131 TRP A N 1
ATOM 1020 C CA . TRP A 1 131 ? -4.291 5.677 15.232 1.00 88.69 131 TRP A CA 1
ATOM 1021 C C . TRP A 1 131 ? -5.282 5.799 16.398 1.00 88.69 131 TRP A C 1
ATOM 1023 O O . TRP A 1 131 ? -5.322 4.913 17.250 1.00 88.69 131 TRP A O 1
ATOM 1033 N N . ARG A 1 132 ? -6.145 6.827 16.410 1.00 87.25 132 ARG A N 1
ATOM 1034 C CA . ARG A 1 132 ? -7.194 6.992 17.438 1.00 87.25 132 ARG A CA 1
ATOM 1035 C C . ARG A 1 132 ? -8.182 5.828 17.478 1.00 87.25 132 ARG A C 1
ATOM 1037 O O . ARG A 1 132 ? -8.589 5.403 18.553 1.00 87.25 132 ARG A O 1
ATOM 1044 N N . GLN A 1 133 ? -8.513 5.271 16.317 1.00 86.00 133 GLN A N 1
ATOM 1045 C CA . GLN A 1 133 ? -9.407 4.117 16.190 1.00 86.00 133 GLN A CA 1
ATOM 1046 C C . GLN A 1 133 ? -8.719 2.773 16.493 1.00 86.00 133 GLN A C 1
ATOM 1048 O O . GLN A 1 133 ? -9.372 1.732 16.451 1.00 86.00 133 GLN A O 1
ATOM 1053 N N . GLY A 1 134 ? -7.411 2.767 16.780 1.00 85.19 134 GLY A N 1
ATOM 1054 C CA . GLY A 1 134 ? -6.632 1.548 17.020 1.00 85.19 134 GLY A CA 1
ATOM 1055 C C . GLY A 1 134 ? -6.355 0.716 15.761 1.00 85.19 134 GLY A C 1
ATOM 1056 O O . GLY A 1 134 ? -5.932 -0.431 15.876 1.00 85.19 134 GLY A O 1
ATOM 1057 N N . ILE A 1 135 ? -6.589 1.275 14.569 1.00 76.75 135 ILE A N 1
ATOM 1058 C CA . ILE A 1 135 ? -6.314 0.643 13.268 1.00 76.75 135 ILE A CA 1
ATOM 1059 C C . ILE A 1 135 ? -4.816 0.716 12.939 1.00 76.75 135 ILE A C 1
ATOM 1061 O O . ILE A 1 135 ? -4.269 -0.222 12.364 1.00 76.75 135 ILE A O 1
ATOM 1065 N N . ALA A 1 136 ? -4.155 1.817 13.307 1.00 81.69 136 ALA A N 1
ATOM 1066 C CA . ALA A 1 136 ? -2.713 2.012 13.150 1.00 81.69 136 ALA A CA 1
ATOM 1067 C C . ALA A 1 136 ? -2.029 2.105 14.519 1.00 81.69 136 ALA A C 1
ATOM 1069 O O . ALA A 1 136 ? -2.570 2.704 15.452 1.00 81.69 136 ALA A O 1
ATOM 1070 N N . SER A 1 137 ? -0.823 1.552 14.650 1.00 85.81 137 SER A N 1
ATOM 1071 C CA . SER A 1 137 ? -0.054 1.691 15.887 1.00 85.81 137 SER A CA 1
ATOM 1072 C C . SER A 1 137 ? 0.543 3.097 16.032 1.00 85.81 137 SER A C 1
ATOM 1074 O O . SER A 1 137 ? 0.801 3.798 15.052 1.00 85.81 137 SER A O 1
ATOM 1076 N N . GLU A 1 138 ? 0.808 3.513 17.275 1.00 86.88 138 GLU A N 1
ATOM 1077 C CA . GLU A 1 138 ? 1.462 4.800 17.557 1.00 86.88 138 GLU A CA 1
ATOM 1078 C C . GLU A 1 138 ? 2.840 4.888 16.884 1.00 86.88 138 GLU A C 1
ATOM 1080 O O . GLU A 1 138 ? 3.188 5.911 16.297 1.00 86.88 138 GLU A O 1
ATOM 1085 N N . SER A 1 139 ? 3.609 3.798 16.922 1.00 78.81 139 SER A N 1
ATOM 1086 C CA . SER A 1 139 ? 4.935 3.733 16.305 1.00 78.81 139 SER A CA 1
ATOM 1087 C C . SER A 1 139 ? 4.876 3.916 14.787 1.00 78.81 139 SER A C 1
ATOM 1089 O O . SER A 1 139 ? 5.668 4.689 14.252 1.00 78.81 139 SER A O 1
ATOM 1091 N N . GLU A 1 140 ? 3.912 3.289 14.106 1.00 76.75 140 GLU A N 1
ATOM 1092 C CA . GLU A 1 140 ? 3.699 3.482 12.665 1.00 76.75 140 GLU A CA 1
ATOM 1093 C C . GLU A 1 140 ? 3.282 4.918 12.351 1.00 76.75 140 GLU A C 1
ATOM 1095 O O . GLU A 1 140 ? 3.831 5.535 11.442 1.00 76.75 140 GLU A O 1
ATOM 1100 N N . ALA A 1 141 ? 2.349 5.492 13.115 1.00 82.12 141 ALA A N 1
ATOM 1101 C CA . ALA A 1 141 ? 1.904 6.863 12.890 1.00 82.12 141 ALA A CA 1
ATOM 1102 C C . ALA A 1 141 ? 3.054 7.872 13.073 1.00 82.12 141 ALA A C 1
ATOM 1104 O O . ALA A 1 141 ? 3.217 8.781 12.260 1.00 82.12 141 ALA A O 1
ATOM 1105 N N . ILE A 1 142 ? 3.898 7.687 14.093 1.00 82.38 142 ILE A N 1
ATOM 1106 C CA . ILE A 1 142 ? 5.095 8.506 14.332 1.00 82.38 142 ILE A CA 1
ATOM 1107 C C . ILE A 1 142 ? 6.089 8.379 13.174 1.00 82.38 142 ILE A C 1
ATOM 1109 O O . ILE A 1 142 ? 6.564 9.396 12.660 1.00 82.38 142 ILE A O 1
ATOM 1113 N N . GLU A 1 143 ? 6.387 7.153 12.744 1.00 77.56 143 GLU A N 1
ATOM 1114 C CA . GLU A 1 143 ? 7.335 6.883 11.662 1.00 77.56 143 GLU A CA 1
ATOM 1115 C C . GLU A 1 143 ? 6.861 7.486 10.334 1.00 77.56 143 GLU A C 1
ATOM 1117 O O . GLU A 1 143 ? 7.601 8.229 9.679 1.00 77.56 143 GLU A O 1
ATOM 1122 N N . LEU A 1 144 ? 5.605 7.226 9.968 1.00 75.75 144 LEU A N 1
ATOM 1123 C CA . LEU A 1 144 ? 5.001 7.669 8.715 1.00 75.75 144 LEU A CA 1
ATOM 1124 C C . LEU A 1 144 ? 4.813 9.190 8.656 1.00 75.75 144 LEU A C 1
ATOM 1126 O O . LEU A 1 144 ? 4.944 9.789 7.587 1.00 75.75 144 LEU A O 1
ATOM 1130 N N . LEU A 1 145 ? 4.559 9.837 9.796 1.00 80.12 145 LEU A N 1
ATOM 1131 C CA . LEU A 1 145 ? 4.492 11.297 9.887 1.00 80.12 145 LEU A CA 1
ATOM 1132 C C . LEU A 1 145 ? 5.865 11.952 10.049 1.00 80.12 145 LEU A C 1
ATOM 1134 O O . LEU A 1 145 ? 5.974 13.172 9.914 1.00 80.12 145 LEU A O 1
ATOM 1138 N N . GLY A 1 146 ? 6.922 11.172 10.293 1.00 74.19 146 GLY A N 1
ATOM 1139 C CA . GLY A 1 146 ? 8.266 11.684 10.561 1.00 74.19 146 GLY A CA 1
ATOM 1140 C C . GLY A 1 146 ? 8.369 12.472 11.865 1.00 74.19 146 GLY A C 1
ATOM 1141 O O . GLY A 1 146 ? 9.240 13.333 12.006 1.00 74.19 146 GLY A O 1
ATOM 1142 N N . ILE A 1 147 ? 7.473 12.195 12.806 1.00 78.75 147 ILE A N 1
ATOM 1143 C CA . ILE A 1 147 ? 7.433 12.826 14.119 1.00 78.75 147 ILE A CA 1
ATOM 1144 C C . ILE A 1 147 ? 8.513 12.179 14.996 1.00 78.75 147 ILE A C 1
ATOM 1146 O O . ILE A 1 147 ? 8.792 10.991 14.886 1.00 78.75 147 ILE A O 1
ATOM 1150 N N . LYS A 1 148 ? 9.165 12.959 15.864 1.00 73.38 148 LYS A N 1
ATOM 1151 C CA . LYS A 1 148 ? 10.201 12.442 16.784 1.00 73.38 148 LYS A CA 1
ATOM 1152 C C . LYS A 1 148 ? 9.700 12.210 18.207 1.00 73.38 148 LYS A C 1
ATOM 1154 O O . LYS A 1 148 ? 10.339 11.496 18.968 1.00 73.38 148 LYS A O 1
ATOM 1159 N N . GLU A 1 149 ? 8.588 12.837 18.571 1.00 75.19 149 GLU A N 1
ATOM 1160 C CA . GLU A 1 149 ? 8.056 12.852 19.930 1.00 75.19 149 GLU A CA 1
ATOM 1161 C C . GLU A 1 149 ? 6.595 12.364 19.923 1.00 75.19 149 GLU A C 1
ATOM 1163 O O . GLU A 1 149 ? 5.759 12.985 19.267 1.00 75.19 149 GLU A O 1
ATOM 1168 N N . PRO A 1 150 ? 6.244 11.298 20.666 1.00 78.69 150 PRO A N 1
ATOM 1169 C CA . PRO A 1 150 ? 4.882 10.749 20.671 1.00 78.69 150 PRO A CA 1
ATOM 1170 C C . PRO A 1 150 ? 3.801 11.754 21.079 1.00 78.69 150 PRO A C 1
ATOM 1172 O O . PRO A 1 150 ? 2.703 11.761 20.534 1.00 78.69 150 PRO A O 1
ATOM 1175 N N . ARG A 1 151 ? 4.128 12.682 21.987 1.00 80.00 151 ARG A N 1
ATOM 1176 C CA . ARG A 1 151 ? 3.190 13.710 22.477 1.00 80.00 151 ARG A CA 1
ATOM 1177 C C . ARG A 1 151 ? 2.641 14.603 21.362 1.00 80.00 151 ARG A C 1
ATOM 1179 O O . ARG A 1 151 ? 1.515 15.080 21.451 1.00 80.00 151 ARG A O 1
ATOM 1186 N N . VAL A 1 152 ? 3.421 14.792 20.300 1.00 80.50 152 VAL A N 1
ATOM 1187 C CA . VAL A 1 152 ? 3.054 15.598 19.127 1.00 80.50 152 VAL A CA 1
ATOM 1188 C C . VAL A 1 152 ? 1.888 14.969 18.376 1.00 80.50 152 VAL A C 1
ATOM 1190 O O . VAL A 1 152 ? 1.074 15.691 17.806 1.00 80.50 152 VAL A O 1
ATOM 1193 N N . LEU A 1 153 ? 1.786 13.638 18.406 1.00 83.06 153 LEU A N 1
ATOM 1194 C CA . LEU A 1 153 ? 0.715 12.882 17.771 1.00 83.06 153 LEU A CA 1
ATOM 1195 C C . LEU A 1 153 ? -0.643 13.220 18.413 1.00 83.06 153 LEU A C 1
ATOM 1197 O O . LEU A 1 153 ? -1.584 13.573 17.704 1.00 83.06 153 LEU A O 1
ATOM 1201 N N . CYS A 1 154 ? -0.712 13.235 19.753 1.00 83.31 154 CYS A N 1
ATOM 1202 C CA . CYS A 1 154 ? -1.902 13.666 20.497 1.00 83.31 154 CYS A CA 1
ATOM 1203 C C . CYS A 1 154 ? -2.283 15.114 20.166 1.00 83.31 154 CYS A C 1
ATOM 1205 O O . CYS A 1 154 ? -3.426 15.384 19.806 1.00 83.31 154 CYS A O 1
ATOM 1207 N N . THR A 1 155 ? -1.313 16.034 20.234 1.00 81.19 155 THR A N 1
ATOM 1208 C CA . THR A 1 155 ? -1.538 17.465 19.973 1.00 81.19 155 THR A CA 1
ATOM 1209 C C . THR A 1 155 ? -2.013 17.728 18.543 1.00 81.19 155 THR A C 1
ATOM 1211 O O . THR A 1 155 ? -2.851 18.602 18.316 1.00 81.19 155 THR A O 1
ATOM 1214 N N . LEU A 1 156 ? -1.493 16.983 17.563 1.00 78.88 156 LEU A N 1
ATOM 1215 C CA . LEU A 1 156 ? -1.943 17.052 16.174 1.00 78.88 156 LEU A CA 1
ATOM 1216 C C . LEU A 1 156 ? -3.386 16.563 16.019 1.00 78.88 156 LEU A C 1
ATOM 1218 O O . LEU A 1 156 ? -4.165 17.234 15.346 1.00 78.88 156 LEU A O 1
ATOM 1222 N N . ALA A 1 157 ? -3.744 15.433 16.638 1.00 82.25 157 ALA A N 1
ATOM 1223 C CA . ALA A 1 157 ? -5.101 14.887 16.577 1.00 82.25 157 ALA A CA 1
ATOM 1224 C C . ALA A 1 157 ? -6.131 15.866 17.168 1.00 82.25 157 ALA A C 1
ATOM 1226 O O . ALA A 1 157 ? -7.099 16.216 16.495 1.00 82.25 157 ALA A O 1
ATOM 1227 N N . GLU A 1 158 ? -5.857 16.407 18.361 1.00 83.12 158 GLU A N 1
ATOM 1228 C CA . GLU A 1 158 ? -6.719 17.392 19.032 1.00 83.12 158 GLU A CA 1
ATOM 1229 C C . GLU A 1 158 ? -6.911 18.657 18.184 1.00 83.12 158 GLU A C 1
ATOM 1231 O O . GLU A 1 158 ? -8.031 19.118 17.972 1.00 83.12 158 GLU A O 1
ATOM 1236 N N . ARG A 1 159 ? -5.823 19.206 17.628 1.00 76.56 159 ARG A N 1
ATOM 1237 C CA . ARG A 1 159 ? -5.888 20.406 16.775 1.00 76.56 159 ARG A CA 1
ATOM 1238 C C . ARG A 1 159 ? -6.612 20.182 15.454 1.00 76.56 159 ARG A C 1
ATOM 1240 O O . ARG A 1 159 ? -7.107 21.141 14.863 1.00 76.56 159 ARG A O 1
ATOM 1247 N N . LEU A 1 160 ? -6.636 18.946 14.968 1.00 75.81 160 LEU A N 1
ATOM 1248 C CA . LEU A 1 160 ? -7.332 18.571 13.743 1.00 75.81 160 LEU A CA 1
ATOM 1249 C C . LEU A 1 160 ? -8.785 18.147 13.990 1.00 75.81 160 LEU A C 1
ATOM 1251 O O . LEU A 1 160 ? -9.485 17.918 13.003 1.00 75.81 160 LEU A O 1
ATOM 1255 N N . GLY A 1 161 ? -9.239 18.111 15.250 1.00 79.12 161 GLY A N 1
ATOM 1256 C CA . GLY A 1 161 ? -10.593 17.702 15.629 1.00 79.12 161 GLY A CA 1
ATOM 1257 C C . GLY A 1 161 ? -10.840 16.209 15.420 1.00 79.12 161 GLY A C 1
ATOM 1258 O O . GLY A 1 161 ? -11.913 15.827 14.966 1.00 79.12 161 GLY A O 1
ATOM 1259 N N . ILE A 1 162 ? -9.816 15.386 15.653 1.00 78.94 162 ILE A N 1
ATOM 1260 C CA . ILE A 1 162 ? -9.871 13.930 15.524 1.00 78.94 162 ILE A CA 1
ATOM 1261 C C . ILE A 1 162 ? -9.929 13.346 16.939 1.00 78.94 162 ILE A C 1
ATOM 1263 O O . ILE A 1 162 ? -8.913 13.357 17.643 1.00 78.94 162 ILE A O 1
ATOM 1267 N N . ASP A 1 163 ? -11.114 12.873 17.332 1.00 71.88 163 ASP A N 1
ATOM 1268 C CA . ASP A 1 163 ? -11.387 12.246 18.635 1.00 71.88 163 ASP A CA 1
ATOM 1269 C C . ASP A 1 163 ? -10.920 10.783 18.696 1.00 71.88 163 ASP A C 1
ATOM 1271 O O . ASP A 1 163 ? -11.149 10.032 17.718 1.00 71.88 163 ASP A O 1
#

Organism: NCBI:txid3079930

Secondary structure (DSSP, 8-state):
-EES--TT-TTS---TTT--EEEE--SS--EEEEETTS-HHHHHHHHHHHHHHHHTT--EEE-TT----SHHHHHHHHHHHHHHS-GGGGGGGG-PPPP-EE--TT-SS---EE---SS-HHHHHHHHHHHHTTSS-HHHHHHHHT-S-HHHHHHHHHHHT--

InterPro domains:
  IPR010359 IrrE N-terminal-like domain [PF06114] (25-88)
  IPR052345 Radiation response metalloprotease [PTHR43236] (16-89)

pLDDT: mean 75.17, std 15.34, range [36.19, 95.0]

Radius of gyration: 18.95 Å; chains: 1; bounding box: 38×52×51 Å

Sequence (163 aa):
MVSDIYGSNSRRSLNPAEFKSIA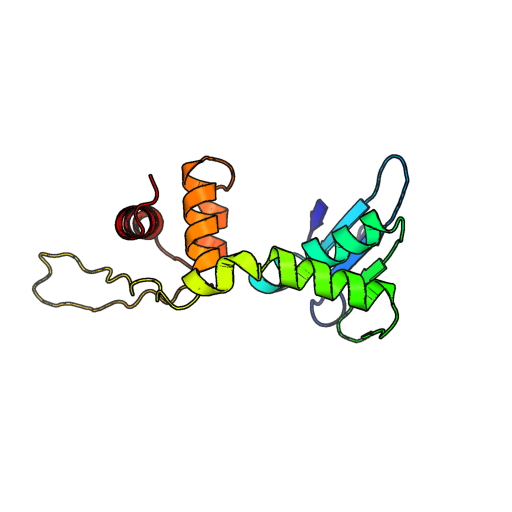LFDPVAPVLFLNSRDRPDRQIFTLVHALAHLWLGQSALCAPAVESREEPDRWADEVAAEVLAPRASAEEQDRPVPQVFLGDPNAERGFHRHVELRAGGRFTRALLAGWRQGIASESEAIELLGIKEPRVLCTLAERLGID